Protein AF-A0A847Y4X9-F1 (afdb_monomer)

Sequence (82 aa):
MPIIKSAKKKLRQDVKRTKVNRRYETAYKKAMKEMKNAKKSSVLDMIKKVYSLIDKAKKKKVIHKNKAARLKAQAAKLLPKK

Nearest PDB structures (foldseek):
  8cwo-assembly1_T  TM=9.339E-01  e=3.820E-03  Cutibacterium acnes
  7n30-assembly1_ST  TM=8.816E-01  e=2.825E-03  Escherichia coli K-12
  7y7e-assembly1_T  TM=8.801E-01  e=2.825E-03  Escherichia coli
  7y7d-assembly1_T  TM=8.785E-01  e=3.820E-03  Escherichia coli
  5zeb-assembly1_t  TM=8.618E-01  e=9.439E-03  Mycolicibacterium smegmatis MC2 155

Foldseek 3Di:
DDDDPVVVVVVVVVVVVVVVLVVLVCQLVVLLVCLVPDDQVCLVVSLVVNLVSLVVSCVVVSDDPVVSVVSNVVSVVSHDDD

Mean predicted aligned error: 4.34 Å

Solvent-accessible surface area (backbone atoms only — not comparable to full-atom values): 4692 Å² total; per-residue (Å²): 132,66,83,52,72,67,47,48,52,48,54,57,51,48,54,56,50,49,60,56,46,46,54,47,53,50,50,33,53,49,46,51,51,51,51,72,72,46,57,80,83,58,38,70,67,47,47,60,57,38,50,52,41,39,50,51,27,34,76,69,63,71,39,54,70,67,58,40,53,53,52,51,54,56,58,57,68,71,51,83,78,131

pLDDT: mean 91.51, std 7.89, range [57.47, 97.81]

Radius of gyration: 16.95 Å; Cα contacts (8 Å, |Δi|>4): 47; chains: 1; bounding box: 42×22×48 Å

Structure (mmCIF, N/CA/C/O backbone):
data_AF-A0A847Y4X9-F1
#
_entry.id   AF-A0A847Y4X9-F1
#
loop_
_atom_site.group_PDB
_atom_site.id
_atom_site.type_symbol
_atom_site.label_atom_id
_atom_site.label_alt_id
_atom_site.label_comp_id
_atom_site.label_asym_id
_atom_site.label_entity_id
_atom_site.label_seq_id
_atom_site.pdbx_PDB_ins_code
_atom_site.Cartn_x
_atom_site.Cartn_y
_atom_site.Cartn_z
_atom_site.occupancy
_atom_site.B_iso_or_equiv
_atom_site.auth_seq_id
_atom_site.auth_comp_id
_atom_site.auth_asym_id
_atom_site.auth_atom_id
_atom_site.pdbx_PDB_model_num
ATOM 1 N N . MET A 1 1 ? 24.773 -8.270 -13.227 1.00 78.69 1 MET A N 1
ATOM 2 C CA . MET A 1 1 ? 24.170 -7.324 -14.202 1.00 78.69 1 MET A CA 1
ATOM 3 C C . MET A 1 1 ? 23.383 -8.103 -15.247 1.00 78.69 1 MET A C 1
ATOM 5 O O . MET A 1 1 ? 23.805 -9.200 -15.586 1.00 78.69 1 MET A O 1
ATOM 9 N N . PRO A 1 2 ? 22.248 -7.589 -15.747 1.00 88.38 2 PRO A N 1
ATOM 10 C CA . PRO A 1 2 ? 21.495 -8.266 -16.798 1.00 88.38 2 PRO A CA 1
ATOM 11 C C . PRO A 1 2 ? 22.289 -8.308 -18.110 1.00 8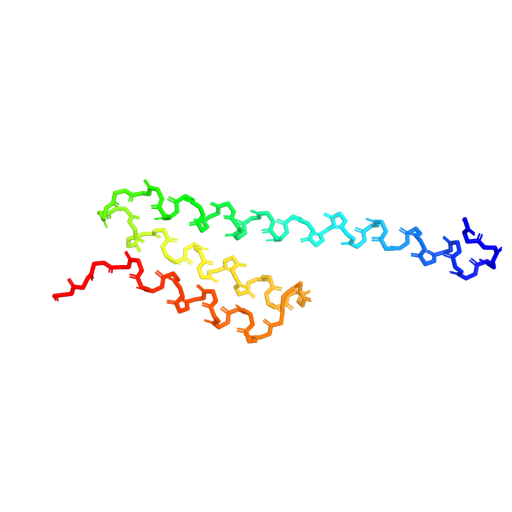8.38 2 PRO A C 1
ATOM 13 O O . PRO A 1 2 ? 22.695 -7.268 -18.628 1.00 88.38 2 PRO A O 1
ATOM 16 N N . ILE A 1 3 ? 22.479 -9.514 -18.643 1.00 92.62 3 ILE A N 1
ATOM 17 C CA . ILE A 1 3 ? 23.283 -9.770 -19.847 1.00 92.62 3 ILE A CA 1
ATOM 18 C C . ILE A 1 3 ? 22.419 -9.576 -21.105 1.00 92.62 3 ILE A C 1
ATOM 20 O O . ILE A 1 3 ? 22.746 -8.774 -21.979 1.00 92.62 3 ILE A O 1
ATOM 24 N N . ILE A 1 4 ? 21.243 -10.210 -21.143 1.00 96.44 4 ILE A N 1
ATOM 25 C CA . ILE A 1 4 ? 20.300 -10.147 -22.269 1.00 96.44 4 ILE A CA 1
ATOM 26 C C . ILE A 1 4 ? 19.545 -8.804 -22.352 1.00 96.44 4 ILE A C 1
ATOM 28 O O . ILE A 1 4 ? 19.204 -8.183 -21.337 1.00 96.44 4 ILE A O 1
ATOM 32 N N . LYS A 1 5 ? 19.221 -8.357 -23.578 1.00 96.06 5 LYS A N 1
ATOM 33 C CA . LYS A 1 5 ? 18.530 -7.073 -23.844 1.00 96.06 5 LYS A CA 1
ATOM 34 C C . LYS A 1 5 ? 17.185 -6.960 -23.106 1.00 96.06 5 LYS A C 1
ATOM 36 O O . LYS A 1 5 ? 16.871 -5.909 -22.541 1.00 96.06 5 LYS A O 1
ATOM 41 N N . SER A 1 6 ? 16.414 -8.048 -23.059 1.00 96.31 6 SER A N 1
ATOM 42 C CA . SER A 1 6 ? 15.125 -8.119 -22.357 1.00 96.31 6 SER A CA 1
ATOM 43 C C . SER A 1 6 ? 15.277 -7.938 -20.843 1.00 96.31 6 SER A C 1
ATOM 45 O O . SER A 1 6 ? 14.511 -7.189 -20.235 1.00 96.31 6 SER A O 1
ATOM 47 N N . ALA A 1 7 ? 16.313 -8.522 -20.237 1.00 96.50 7 ALA A N 1
ATOM 48 C CA . ALA A 1 7 ? 16.603 -8.376 -18.814 1.00 96.50 7 ALA A CA 1
ATOM 49 C C . ALA A 1 7 ? 17.036 -6.944 -18.465 1.00 96.50 7 ALA A C 1
ATOM 51 O O . ALA A 1 7 ? 16.576 -6.395 -17.464 1.00 96.50 7 ALA A O 1
ATOM 52 N N . LYS A 1 8 ? 17.835 -6.287 -19.323 1.00 96.31 8 LYS A N 1
ATOM 53 C CA . LYS A 1 8 ? 18.181 -4.860 -19.159 1.00 96.31 8 LYS A CA 1
ATOM 54 C C . LYS A 1 8 ? 16.921 -3.983 -19.171 1.00 96.31 8 LYS A C 1
ATOM 56 O O . LYS A 1 8 ? 16.795 -3.071 -18.356 1.00 96.31 8 LYS A O 1
ATOM 61 N N . LYS A 1 9 ? 15.960 -4.270 -20.061 1.00 96.31 9 LYS A N 1
ATOM 62 C CA . LYS A 1 9 ? 14.659 -3.574 -20.113 1.00 96.31 9 LYS A CA 1
ATOM 63 C C . LYS A 1 9 ? 13.814 -3.848 -18.866 1.00 96.31 9 LYS A C 1
ATOM 65 O O . LYS A 1 9 ? 13.269 -2.902 -18.298 1.00 96.31 9 LYS A O 1
ATOM 70 N N . LYS A 1 10 ? 13.734 -5.107 -18.427 1.00 96.88 10 LYS A N 1
ATOM 71 C CA . LYS A 1 10 ? 13.003 -5.512 -17.220 1.00 96.88 10 LYS A CA 1
ATOM 72 C C . LYS A 1 10 ? 13.522 -4.782 -15.982 1.00 96.88 10 LYS A C 1
ATOM 74 O O . LYS A 1 10 ? 12.724 -4.179 -15.276 1.00 96.88 10 LYS A O 1
ATOM 79 N N . LEU A 1 11 ? 14.844 -4.706 -15.802 1.00 96.56 11 LEU A N 1
ATOM 80 C CA . LEU A 1 11 ? 15.458 -3.963 -14.698 1.00 96.56 11 LEU A CA 1
ATOM 81 C C . LEU A 1 11 ? 14.984 -2.499 -14.654 1.00 96.56 11 LEU A C 1
ATOM 83 O O . LEU A 1 11 ? 14.554 -2.019 -13.608 1.00 96.56 11 LEU A O 1
ATOM 87 N N . ARG A 1 12 ? 14.978 -1.797 -15.797 1.00 95.56 12 ARG A N 1
ATOM 88 C CA . ARG A 1 12 ? 14.485 -0.406 -15.869 1.00 95.56 12 ARG A CA 1
ATOM 89 C C . ARG A 1 12 ? 13.004 -0.291 -15.492 1.00 95.56 12 ARG A C 1
ATOM 91 O O . ARG A 1 12 ? 12.610 0.642 -14.792 1.00 95.56 12 ARG A O 1
ATOM 98 N N . GLN A 1 13 ? 12.178 -1.230 -15.951 1.00 96.94 13 GLN A N 1
ATOM 99 C CA . GLN A 1 13 ? 10.749 -1.259 -15.625 1.00 96.94 13 GLN A CA 1
ATOM 100 C C . GLN A 1 13 ? 10.512 -1.523 -14.137 1.00 96.94 13 GLN A C 1
ATOM 102 O O . GLN A 1 13 ? 9.677 -0.855 -13.524 1.00 96.94 13 GLN A O 1
ATOM 107 N N . ASP A 1 14 ? 11.260 -2.453 -13.552 1.00 97.00 14 ASP A N 1
ATOM 108 C CA . ASP A 1 14 ? 11.114 -2.844 -12.155 1.00 97.00 14 ASP A CA 1
ATOM 109 C C . ASP A 1 14 ? 11.541 -1.718 -11.213 1.00 97.00 14 ASP A C 1
ATOM 111 O O . ASP A 1 14 ? 10.836 -1.454 -10.241 1.00 97.00 14 ASP A O 1
ATOM 115 N N . VAL A 1 15 ? 12.590 -0.955 -11.542 1.00 96.81 15 VAL A N 1
ATOM 116 C CA . VAL A 1 15 ? 12.964 0.263 -10.795 1.00 96.81 15 VAL A CA 1
ATOM 117 C C . VAL A 1 15 ? 11.802 1.263 -10.761 1.00 96.81 15 VAL A C 1
ATOM 119 O O . VAL A 1 15 ? 11.412 1.742 -9.690 1.00 96.81 15 VAL A O 1
ATOM 122 N N . LYS A 1 16 ? 11.181 1.539 -11.918 1.00 96.88 16 LYS A N 1
ATOM 123 C CA . LYS A 1 16 ? 10.029 2.452 -12.008 1.00 96.88 16 LYS A CA 1
ATOM 124 C C . LYS A 1 16 ? 8.835 1.933 -11.199 1.00 96.88 16 LYS A C 1
ATOM 126 O O . LYS A 1 16 ? 8.250 2.684 -10.418 1.00 96.88 16 LYS A O 1
ATOM 131 N N . ARG A 1 17 ? 8.484 0.652 -11.354 1.00 96.62 17 ARG A N 1
ATOM 132 C CA . ARG A 1 17 ? 7.367 0.007 -10.639 1.00 96.62 17 ARG A CA 1
ATOM 133 C C . ARG A 1 17 ? 7.592 -0.005 -9.132 1.00 96.62 17 ARG A C 1
ATOM 135 O O . ARG A 1 17 ? 6.689 0.353 -8.382 1.00 96.62 17 ARG A O 1
ATOM 142 N N . THR A 1 18 ? 8.804 -0.327 -8.693 1.00 97.00 18 THR A N 1
ATOM 143 C CA . THR A 1 18 ? 9.190 -0.353 -7.277 1.00 97.00 18 THR A CA 1
ATOM 144 C C . THR A 1 18 ? 9.024 1.023 -6.647 1.00 97.00 18 THR A C 1
ATOM 146 O O . THR A 1 18 ? 8.410 1.137 -5.588 1.00 97.00 18 THR A O 1
ATOM 149 N N . LYS A 1 19 ? 9.474 2.090 -7.322 1.00 96.62 19 LYS A N 1
ATOM 150 C CA . LYS A 1 19 ? 9.303 3.471 -6.841 1.00 96.62 19 LYS A CA 1
ATOM 151 C C . LYS A 1 19 ? 7.827 3.838 -6.654 1.00 96.62 19 LYS A C 1
ATOM 153 O O . LYS A 1 19 ? 7.477 4.458 -5.651 1.00 96.62 19 LYS A O 1
ATOM 158 N N . VAL A 1 20 ? 6.961 3.446 -7.590 1.00 95.62 20 VAL A N 1
ATOM 159 C CA . VAL A 1 20 ? 5.512 3.704 -7.510 1.00 95.62 20 VAL A CA 1
ATOM 160 C C . VAL A 1 20 ? 4.864 2.884 -6.393 1.00 95.62 20 VAL A C 1
ATOM 162 O O . VAL A 1 20 ? 4.169 3.447 -5.548 1.00 95.62 20 VAL A O 1
ATOM 165 N N . ASN A 1 21 ? 5.137 1.581 -6.333 1.00 96.19 21 ASN A N 1
ATOM 166 C CA . ASN A 1 21 ? 4.587 0.679 -5.320 1.00 96.19 21 ASN A CA 1
ATOM 167 C C . ASN A 1 21 ? 4.993 1.105 -3.906 1.00 96.19 21 ASN A C 1
ATOM 169 O O . ASN A 1 21 ? 4.160 1.111 -2.998 1.00 96.19 21 ASN A O 1
ATOM 173 N N . ARG A 1 22 ? 6.242 1.561 -3.736 1.00 96.69 22 ARG A N 1
ATOM 174 C CA . ARG A 1 22 ? 6.758 2.054 -2.457 1.00 96.69 22 ARG A CA 1
ATOM 175 C C . ARG A 1 22 ? 5.912 3.190 -1.891 1.00 96.69 22 ARG A C 1
ATOM 177 O O . ARG A 1 22 ? 5.698 3.197 -0.690 1.00 96.69 22 ARG A O 1
ATOM 184 N N . ARG A 1 23 ? 5.379 4.094 -2.724 1.00 96.12 23 ARG A N 1
ATOM 185 C CA . ARG A 1 23 ? 4.509 5.201 -2.270 1.00 96.12 23 ARG A CA 1
ATOM 186 C C . ARG A 1 23 ? 3.221 4.696 -1.621 1.00 96.12 23 ARG A C 1
ATOM 188 O O . ARG A 1 23 ? 2.821 5.196 -0.576 1.00 96.12 23 ARG A O 1
ATOM 195 N N . TYR A 1 24 ? 2.580 3.697 -2.225 1.00 95.50 24 TYR A N 1
ATOM 196 C CA . TYR A 1 24 ? 1.375 3.093 -1.656 1.00 95.50 24 TYR A CA 1
ATOM 197 C C . TYR A 1 24 ? 1.697 2.324 -0.378 1.00 95.50 24 TYR A C 1
ATOM 199 O O . TYR A 1 24 ? 0.955 2.420 0.598 1.00 95.50 24 TYR A O 1
ATOM 207 N N . GLU A 1 25 ? 2.818 1.597 -0.366 1.00 94.75 25 GLU A N 1
ATOM 208 C CA . GLU A 1 25 ? 3.247 0.869 0.822 1.00 94.75 25 GLU A CA 1
ATOM 209 C C . GLU A 1 25 ? 3.559 1.770 2.008 1.00 94.75 25 GLU A C 1
ATOM 211 O O . GLU A 1 25 ? 3.098 1.504 3.117 1.00 94.75 25 GLU A O 1
ATOM 216 N N . THR A 1 26 ? 4.342 2.825 1.793 1.00 96.44 26 THR A N 1
ATOM 217 C CA . THR A 1 26 ? 4.711 3.752 2.860 1.00 96.44 26 THR A CA 1
ATOM 218 C C . THR A 1 26 ? 3.492 4.501 3.376 1.00 96.44 26 THR A C 1
ATOM 220 O O . THR A 1 26 ? 3.383 4.679 4.585 1.00 96.44 26 THR A O 1
ATOM 223 N N . ALA A 1 27 ? 2.544 4.862 2.506 1.00 95.69 27 ALA A N 1
ATOM 224 C CA . ALA A 1 27 ? 1.329 5.567 2.901 1.00 95.69 27 ALA A CA 1
ATOM 225 C C . ALA A 1 27 ? 0.488 4.774 3.915 1.00 95.69 27 ALA A C 1
ATOM 227 O O . ALA A 1 27 ? 0.206 5.289 4.998 1.00 95.69 27 ALA A O 1
ATOM 228 N N . TYR A 1 28 ? 0.118 3.518 3.619 1.00 94.12 28 TYR A N 1
ATOM 229 C CA . TYR A 1 28 ? -0.690 2.742 4.573 1.00 94.12 28 TYR A CA 1
ATOM 230 C C . TYR A 1 28 ? 0.117 2.337 5.816 1.00 94.12 28 TYR A C 1
ATOM 232 O O . TYR A 1 28 ? -0.443 2.298 6.909 1.00 94.12 28 TYR A O 1
ATOM 240 N N . LYS A 1 29 ? 1.427 2.060 5.682 1.00 94.88 29 LYS A N 1
ATOM 241 C CA . LYS A 1 29 ? 2.302 1.731 6.824 1.00 94.88 29 LYS A CA 1
ATOM 242 C C . LYS A 1 29 ? 2.427 2.912 7.789 1.00 94.88 29 LYS A C 1
ATOM 244 O O . LYS A 1 29 ? 2.315 2.710 8.995 1.00 94.88 29 LYS A O 1
ATOM 249 N N . LYS A 1 30 ? 2.619 4.131 7.270 1.00 95.44 30 LYS A N 1
ATOM 250 C CA . LYS A 1 30 ? 2.688 5.359 8.073 1.00 95.44 30 LYS A CA 1
ATOM 251 C C . LYS A 1 30 ? 1.361 5.617 8.783 1.00 95.44 30 LYS A C 1
ATOM 253 O O . LYS A 1 30 ? 1.367 5.759 9.996 1.00 95.44 30 LYS A O 1
ATOM 258 N N . ALA A 1 31 ? 0.240 5.547 8.063 1.00 92.62 31 ALA A N 1
ATOM 259 C CA . ALA A 1 31 ? -1.084 5.738 8.655 1.00 92.62 31 ALA A CA 1
ATOM 260 C C . ALA A 1 31 ? -1.401 4.694 9.747 1.00 92.62 31 ALA A C 1
ATOM 262 O O . ALA A 1 31 ? -1.935 5.035 10.795 1.00 92.62 31 ALA A O 1
ATOM 263 N N . MET A 1 32 ? -1.017 3.427 9.547 1.00 91.88 32 MET A N 1
ATOM 264 C CA . MET A 1 32 ? -1.132 2.392 10.585 1.00 91.88 32 MET A CA 1
ATOM 265 C C . MET A 1 32 ? -0.246 2.676 11.804 1.00 91.88 32 MET A C 1
ATOM 267 O O . MET A 1 32 ? -0.657 2.399 12.926 1.00 91.88 32 MET A O 1
ATOM 271 N N . LYS A 1 33 ? 0.970 3.201 11.609 1.00 91.81 33 LYS A N 1
ATOM 272 C CA . LYS A 1 33 ? 1.859 3.582 12.717 1.00 91.81 33 LYS A CA 1
ATOM 273 C C . LYS A 1 33 ? 1.294 4.773 13.497 1.00 91.81 33 LYS A C 1
ATOM 275 O O . LYS A 1 33 ? 1.289 4.734 14.719 1.00 91.81 33 LYS A O 1
ATOM 280 N N . GLU A 1 34 ? 0.782 5.784 12.798 1.00 89.94 34 GLU A N 1
ATOM 281 C CA . GLU A 1 34 ? 0.094 6.934 13.399 1.00 89.94 34 GLU A CA 1
ATOM 282 C C . GLU A 1 34 ? -1.106 6.477 14.235 1.00 89.94 34 GLU A C 1
ATOM 284 O O . GLU A 1 34 ? -1.201 6.834 15.403 1.00 89.94 34 GLU A O 1
ATOM 289 N N . MET A 1 35 ? -1.951 5.599 13.685 1.00 87.31 35 MET A N 1
ATOM 290 C CA . MET A 1 35 ? -3.116 5.052 14.390 1.00 87.31 35 MET A CA 1
ATOM 291 C C . MET A 1 35 ? -2.734 4.259 15.650 1.00 87.31 35 MET A C 1
ATOM 293 O O . MET A 1 35 ? -3.455 4.311 16.639 1.00 87.31 35 MET A O 1
ATOM 297 N N . LYS A 1 36 ? -1.604 3.539 15.641 1.00 87.19 36 LYS A N 1
ATOM 298 C CA . LYS A 1 36 ? -1.106 2.811 16.823 1.00 87.19 36 LYS A CA 1
ATOM 299 C C . LYS A 1 36 ? -0.611 3.730 17.940 1.00 87.19 36 LYS A C 1
ATOM 301 O O . LYS A 1 36 ? -0.714 3.358 19.101 1.00 87.19 36 LYS A O 1
ATOM 306 N N . ASN A 1 37 ? -0.060 4.888 17.586 1.00 87.44 37 ASN A N 1
ATOM 307 C CA . ASN A 1 37 ? 0.496 5.847 18.541 1.00 87.44 37 ASN A CA 1
ATOM 308 C C . ASN A 1 37 ? -0.532 6.904 18.988 1.00 87.44 37 ASN A C 1
ATOM 310 O O . ASN A 1 37 ? -0.245 7.709 19.871 1.00 87.44 37 ASN A O 1
ATOM 314 N N . ALA A 1 38 ? -1.703 6.944 18.352 1.00 83.00 38 ALA A N 1
ATOM 315 C CA . ALA A 1 38 ? -2.754 7.907 18.640 1.00 83.00 38 ALA A CA 1
ATOM 316 C C . ALA A 1 38 ? -3.475 7.602 19.966 1.00 83.00 38 ALA A C 1
ATOM 318 O O . ALA A 1 38 ? -3.622 6.449 20.375 1.00 83.00 38 ALA A O 1
ATOM 319 N N . LYS A 1 39 ? -3.974 8.655 20.628 1.00 75.06 39 LYS A N 1
ATOM 320 C CA . LYS A 1 39 ? -4.866 8.530 21.792 1.00 75.06 39 LYS A CA 1
ATOM 321 C C . LYS A 1 39 ? -6.226 7.983 21.340 1.00 75.06 39 LYS A C 1
ATOM 323 O O . LYS A 1 39 ? -6.679 8.301 20.245 1.00 75.06 39 LYS A O 1
ATOM 328 N N . LYS A 1 40 ? -6.909 7.216 22.199 1.00 71.44 40 LYS A N 1
ATOM 329 C CA . LYS A 1 40 ? -8.165 6.500 21.873 1.00 71.44 40 LYS A CA 1
ATOM 330 C C . LYS A 1 40 ? -9.246 7.369 21.204 1.00 71.44 40 LYS A C 1
ATOM 332 O O . LYS A 1 40 ? -9.974 6.857 20.361 1.00 71.44 40 LYS A O 1
ATOM 337 N N . SER A 1 41 ? -9.328 8.658 21.536 1.00 68.19 41 SER A N 1
ATOM 338 C CA . SER A 1 41 ? -10.316 9.593 20.981 1.00 68.19 41 SER A CA 1
ATOM 339 C C . SER A 1 41 ? -10.118 9.902 19.493 1.00 68.19 41 SER A C 1
ATOM 341 O O . SER A 1 41 ? -11.101 10.037 18.777 1.00 68.19 41 SER A O 1
ATOM 343 N N . SER A 1 42 ? -8.879 9.953 18.991 1.00 76.50 42 SER A N 1
ATOM 344 C CA . SER A 1 42 ? -8.595 10.276 17.581 1.00 76.50 42 SER A CA 1
ATOM 345 C C . SER A 1 42 ? -8.521 9.049 16.665 1.00 76.50 42 SER A C 1
ATOM 347 O O . SER A 1 42 ? -8.465 9.175 15.439 1.00 76.50 42 SER A O 1
ATOM 349 N N . VAL A 1 43 ? -8.559 7.841 17.236 1.00 79.00 43 VAL A N 1
ATOM 350 C CA . VAL A 1 43 ? -8.516 6.574 16.486 1.00 79.00 43 VAL A CA 1
ATOM 351 C C . VAL A 1 43 ? -9.753 6.404 15.595 1.00 79.00 43 VAL A C 1
ATOM 353 O O . VAL A 1 43 ? -9.638 5.862 14.490 1.00 79.00 43 VAL A O 1
ATOM 356 N N . LEU A 1 44 ? -10.918 6.896 16.037 1.00 80.31 44 LEU A N 1
ATOM 357 C CA . LEU A 1 44 ? -12.182 6.763 15.306 1.00 80.31 44 LEU A CA 1
ATOM 358 C C . LEU A 1 44 ? -12.161 7.507 13.962 1.00 80.31 44 LEU A C 1
ATOM 360 O O . 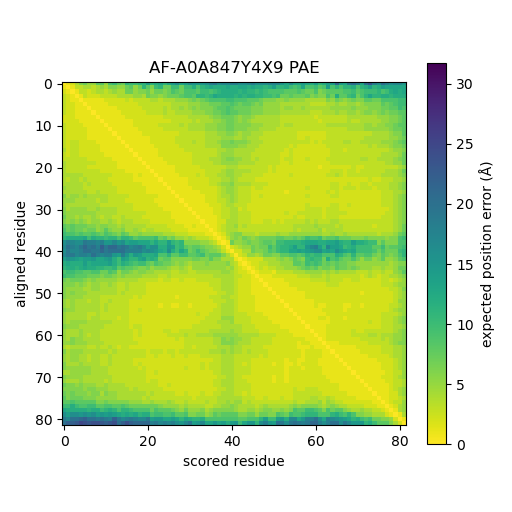LEU A 1 44 ? -12.661 6.997 12.961 1.00 80.31 44 LEU A O 1
ATOM 364 N N . ASP A 1 45 ? -11.521 8.674 13.911 1.00 83.00 45 ASP A N 1
ATOM 365 C CA . ASP A 1 45 ? -11.428 9.474 12.686 1.00 83.00 45 ASP A CA 1
ATOM 366 C C . ASP A 1 45 ? -10.349 8.937 11.741 1.00 83.00 45 ASP A C 1
ATOM 368 O O . ASP A 1 45 ? -10.518 8.886 10.517 1.00 83.00 45 ASP A O 1
ATOM 372 N N . MET A 1 46 ? -9.237 8.455 12.306 1.00 87.00 46 MET A N 1
ATOM 373 C CA . MET A 1 46 ? -8.114 7.930 11.528 1.00 87.00 46 MET A CA 1
ATOM 374 C C . MET A 1 46 ? -8.437 6.611 10.817 1.00 87.00 46 MET A C 1
ATOM 376 O O . MET A 1 46 ? 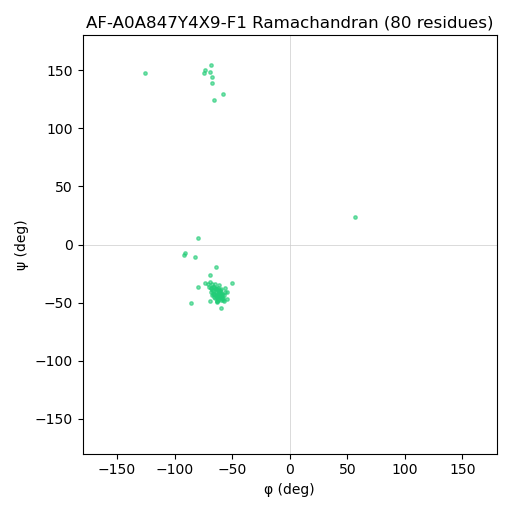-7.860 6.335 9.758 1.00 87.00 46 MET A O 1
ATOM 380 N N . ILE A 1 47 ? -9.375 5.805 11.328 1.00 90.38 47 ILE A N 1
ATOM 381 C CA . ILE A 1 47 ? -9.667 4.483 10.754 1.00 90.38 47 ILE A CA 1
ATOM 382 C C . ILE A 1 47 ? -10.180 4.567 9.311 1.00 90.38 47 ILE A C 1
ATOM 384 O O . ILE A 1 47 ? -9.748 3.787 8.457 1.00 90.38 47 ILE A O 1
ATOM 388 N N . LYS A 1 48 ? -11.024 5.563 9.000 1.00 91.00 48 LYS A N 1
ATOM 389 C CA . LYS A 1 48 ? -11.567 5.777 7.647 1.00 91.00 48 LYS A CA 1
ATOM 390 C C . LYS A 1 48 ? -10.435 6.029 6.649 1.00 91.00 48 LYS A C 1
ATOM 392 O O . LYS A 1 48 ? -10.403 5.442 5.562 1.00 91.00 48 LYS A O 1
ATOM 397 N N . LYS A 1 49 ? -9.451 6.844 7.047 1.00 92.19 49 LYS A N 1
ATOM 398 C CA . LYS A 1 49 ? -8.252 7.140 6.250 1.00 92.19 49 LYS A CA 1
ATOM 399 C C . LYS A 1 49 ? -7.393 5.891 6.049 1.00 92.19 49 LYS A C 1
ATOM 401 O O . LYS A 1 49 ? -6.993 5.608 4.919 1.00 92.19 49 LYS A O 1
ATOM 406 N N . VAL A 1 50 ? -7.142 5.120 7.110 1.00 93.81 50 VAL A N 1
ATOM 407 C CA . VAL A 1 50 ? -6.366 3.869 7.039 1.00 93.81 50 VAL A CA 1
ATOM 408 C C . VAL A 1 50 ? -7.027 2.870 6.087 1.00 93.81 50 VAL A C 1
ATOM 410 O O . VAL A 1 50 ? -6.354 2.320 5.212 1.00 93.81 50 VAL A O 1
ATOM 413 N N . TYR A 1 51 ? -8.344 2.679 6.187 1.00 94.75 51 TYR A N 1
ATOM 414 C CA . TYR A 1 51 ? -9.084 1.750 5.330 1.0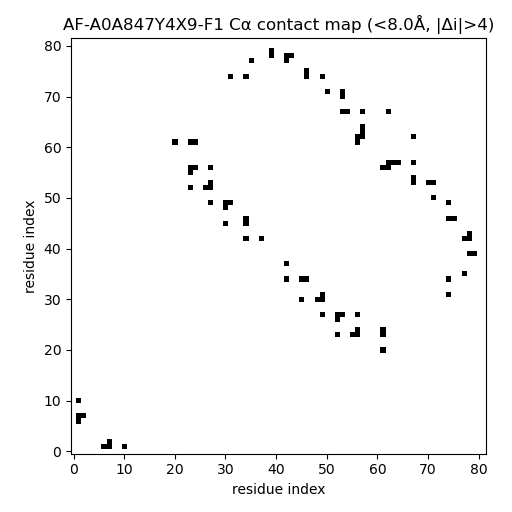0 94.75 51 TYR A CA 1
ATOM 415 C C . TYR A 1 51 ? -9.027 2.175 3.863 1.00 94.75 51 TYR A C 1
ATOM 417 O O . TYR A 1 51 ? -8.685 1.359 3.007 1.00 94.75 51 TYR A O 1
ATOM 425 N N . SER A 1 52 ? -9.245 3.465 3.584 1.00 95.44 52 SER A N 1
ATOM 426 C CA . SER A 1 52 ? -9.131 4.024 2.232 1.00 95.44 52 SER A CA 1
ATOM 427 C C . SER A 1 52 ? -7.745 3.781 1.620 1.00 95.44 52 SER A C 1
ATOM 429 O O . SER A 1 52 ? -7.631 3.369 0.463 1.00 95.44 52 SER A O 1
ATOM 431 N N . LEU A 1 53 ? -6.670 3.977 2.393 1.00 96.06 53 LEU A N 1
ATOM 432 C CA . LEU A 1 53 ? -5.299 3.743 1.926 1.00 96.06 53 LEU A CA 1
ATOM 433 C C . LEU A 1 53 ? -5.020 2.259 1.645 1.00 96.06 53 LEU A C 1
ATOM 435 O O . LEU A 1 53 ? -4.420 1.936 0.615 1.00 96.06 53 LEU A O 1
ATOM 439 N N . ILE A 1 54 ? -5.483 1.356 2.515 1.00 95.69 54 ILE A N 1
ATOM 440 C CA . ILE A 1 54 ? -5.354 -0.097 2.324 1.00 95.69 54 ILE A CA 1
ATOM 441 C C . ILE A 1 54 ? -6.114 -0.543 1.067 1.00 95.69 54 ILE A C 1
ATOM 443 O O . ILE A 1 54 ? -5.579 -1.299 0.252 1.00 95.69 54 ILE A O 1
ATOM 447 N N . ASP A 1 55 ? -7.332 -0.044 0.865 1.00 96.00 55 ASP A N 1
ATOM 448 C CA . ASP A 1 55 ? -8.150 -0.402 -0.294 1.00 96.00 55 ASP A CA 1
ATOM 449 C C . ASP A 1 55 ? -7.588 0.144 -1.603 1.00 96.00 55 ASP A C 1
ATOM 451 O O . ASP A 1 55 ? -7.587 -0.562 -2.614 1.00 96.00 55 ASP A O 1
ATOM 455 N N . LYS A 1 56 ? -7.019 1.355 -1.595 1.00 96.00 56 LYS A N 1
ATOM 456 C CA . LYS A 1 56 ? -6.290 1.889 -2.754 1.00 96.00 56 LYS A CA 1
ATOM 457 C C . LYS A 1 56 ? -5.086 1.009 -3.103 1.00 96.00 56 LYS A C 1
ATOM 459 O O . LYS A 1 56 ? -4.900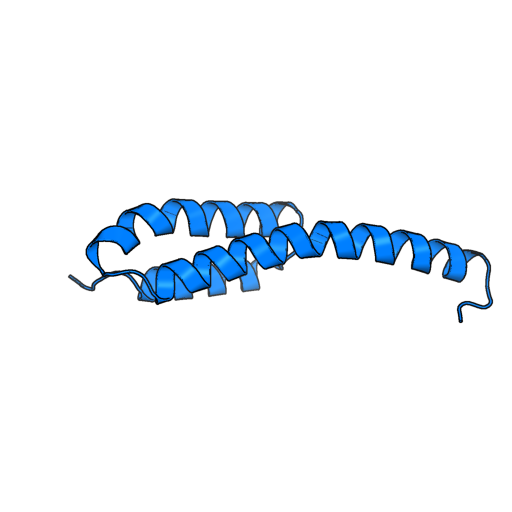 0.683 -4.277 1.00 96.00 56 LYS A O 1
ATOM 464 N N . ALA A 1 57 ? -4.309 0.569 -2.110 1.00 96.19 57 ALA A N 1
ATOM 465 C CA . ALA A 1 57 ? -3.173 -0.330 -2.324 1.00 96.19 57 ALA A CA 1
ATOM 466 C C . ALA A 1 57 ? -3.608 -1.707 -2.867 1.00 96.19 57 ALA A C 1
ATOM 468 O O . ALA A 1 57 ? -2.954 -2.248 -3.762 1.00 96.19 57 ALA A O 1
ATOM 469 N N . LYS A 1 58 ? -4.741 -2.245 -2.389 1.00 97.31 58 LYS A N 1
ATOM 470 C CA . LYS A 1 58 ? -5.370 -3.467 -2.923 1.00 97.31 58 LYS A CA 1
ATOM 471 C C . LYS A 1 58 ? -5.816 -3.274 -4.374 1.00 97.31 58 LYS A C 1
ATOM 473 O O . LYS A 1 58 ? -5.482 -4.093 -5.225 1.00 97.31 58 LYS A O 1
ATOM 478 N N . LYS A 1 59 ? -6.539 -2.188 -4.679 1.00 96.38 59 LYS A N 1
ATOM 479 C CA . LYS A 1 59 ? -7.051 -1.890 -6.031 1.00 96.38 59 LYS A CA 1
ATOM 480 C C . LYS A 1 59 ? -5.916 -1.763 -7.048 1.00 96.38 59 LYS A C 1
ATOM 482 O O . LYS A 1 59 ? -6.037 -2.244 -8.169 1.00 96.38 59 LYS A O 1
ATOM 487 N N . LYS A 1 60 ? -4.791 -1.164 -6.646 1.00 94.75 60 LYS A N 1
ATOM 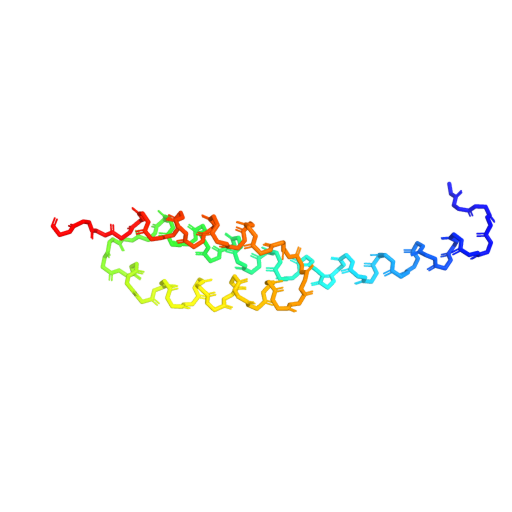488 C CA . LYS A 1 60 ? -3.573 -1.053 -7.467 1.00 94.75 60 LYS A CA 1
ATOM 489 C C . LYS A 1 60 ? -2.713 -2.325 -7.483 1.00 94.75 60 LYS A C 1
ATOM 491 O O . LYS A 1 60 ? -1.636 -2.301 -8.066 1.00 94.75 60 LYS A O 1
ATOM 496 N N . LYS A 1 61 ? -3.177 -3.425 -6.872 1.00 95.56 61 LYS A N 1
ATOM 497 C CA . LYS A 1 61 ? -2.487 -4.725 -6.783 1.00 95.56 61 LYS A CA 1
ATOM 498 C C . LYS A 1 61 ? -1.092 -4.653 -6.140 1.00 95.56 61 LYS A C 1
ATOM 500 O O . LYS A 1 61 ? -0.271 -5.536 -6.354 1.00 95.56 61 LYS A O 1
ATOM 505 N N . VAL A 1 62 ? -0.831 -3.630 -5.320 1.00 96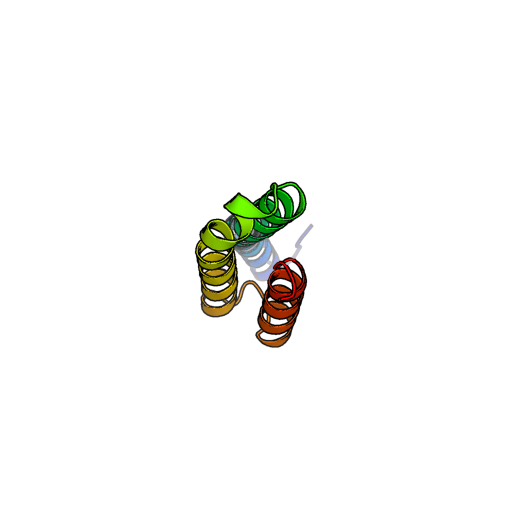.12 62 VAL A N 1
ATOM 506 C CA . VAL A 1 62 ? 0.422 -3.510 -4.551 1.00 96.12 62 VAL A CA 1
ATOM 507 C C . VAL A 1 62 ? 0.431 -4.513 -3.394 1.00 96.12 62 VAL A C 1
ATOM 509 O O . VAL A 1 62 ? 1.472 -5.047 -3.028 1.00 96.12 62 VAL A O 1
ATOM 512 N N . ILE A 1 63 ? -0.745 -4.801 -2.829 1.00 96.12 63 ILE A N 1
ATOM 513 C CA . ILE A 1 63 ? -0.942 -5.836 -1.811 1.00 96.12 63 ILE A CA 1
ATOM 514 C C . ILE A 1 63 ? -2.034 -6.818 -2.239 1.00 96.12 63 ILE A C 1
ATOM 516 O O . ILE A 1 63 ? -3.013 -6.443 -2.885 1.00 96.12 63 ILE A O 1
ATOM 520 N N . HIS A 1 64 ? -1.889 -8.077 -1.828 1.00 97.62 64 HIS A N 1
ATOM 521 C CA . HIS A 1 64 ? -2.896 -9.110 -2.064 1.00 97.62 64 HIS A CA 1
ATOM 522 C C . HIS A 1 64 ? -4.183 -8.858 -1.255 1.00 97.62 64 HIS A C 1
ATOM 524 O O . HIS A 1 64 ? -4.138 -8.275 -0.166 1.00 97.62 64 HIS A O 1
ATOM 530 N N . LYS A 1 65 ? -5.326 -9.371 -1.739 1.00 96.81 65 LYS A N 1
ATOM 531 C CA . LYS A 1 65 ? -6.641 -9.233 -1.080 1.00 96.81 65 LYS A CA 1
ATOM 532 C C . LYS A 1 65 ? -6.632 -9.720 0.376 1.00 96.81 65 LYS A C 1
ATOM 534 O O . LYS A 1 65 ? -7.137 -9.023 1.251 1.00 96.81 65 LYS A O 1
ATOM 539 N N . ASN A 1 66 ? -5.955 -10.836 0.651 1.00 97.81 66 ASN A N 1
ATOM 540 C CA . ASN A 1 66 ? -5.865 -11.406 2.002 1.00 97.81 66 ASN A CA 1
ATOM 541 C C . ASN A 1 66 ? -5.008 -10.535 2.932 1.00 97.81 66 ASN A C 1
ATOM 543 O O . ASN A 1 66 ? -5.333 -10.362 4.104 1.00 97.81 66 ASN A O 1
ATOM 547 N N . LYS A 1 67 ? -3.937 -9.924 2.405 1.00 96.88 67 LYS A N 1
ATOM 548 C CA . LYS A 1 67 ? -3.110 -8.986 3.176 1.00 96.88 67 LYS A CA 1
ATOM 549 C C . LYS A 1 67 ? -3.911 -7.736 3.531 1.00 96.88 67 LYS A C 1
ATOM 551 O O . LYS A 1 67 ? -3.851 -7.298 4.673 1.00 96.88 67 LYS A O 1
ATOM 556 N N . ALA A 1 68 ? -4.688 -7.202 2.590 1.00 97.00 68 ALA A N 1
ATOM 557 C CA . ALA A 1 68 ? -5.578 -6.074 2.853 1.00 97.00 68 ALA A CA 1
ATOM 558 C C . ALA A 1 68 ? -6.610 -6.404 3.947 1.00 97.00 68 ALA A C 1
ATOM 560 O O . ALA A 1 68 ? -6.739 -5.641 4.901 1.00 97.00 68 ALA A O 1
ATOM 561 N N . ALA A 1 69 ? -7.276 -7.562 3.863 1.00 97.06 69 ALA A N 1
ATOM 562 C CA . ALA A 1 69 ? -8.231 -8.016 4.878 1.00 97.06 69 ALA A CA 1
ATOM 563 C C . ALA A 1 69 ? -7.585 -8.148 6.268 1.00 97.06 69 ALA A C 1
ATOM 565 O O . ALA A 1 69 ? -8.101 -7.608 7.245 1.00 97.06 69 ALA A O 1
ATOM 566 N N . ARG A 1 70 ? -6.400 -8.770 6.348 1.00 96.75 70 ARG A N 1
ATOM 567 C CA . ARG A 1 70 ? -5.639 -8.894 7.600 1.00 96.75 70 ARG A CA 1
ATOM 568 C C . ARG A 1 70 ? -5.293 -7.535 8.209 1.00 96.75 70 ARG A C 1
ATOM 570 O O . ARG A 1 70 ? -5.426 -7.360 9.415 1.00 96.75 70 ARG A O 1
ATOM 577 N N . LEU A 1 71 ? -4.859 -6.574 7.393 1.00 95.69 71 LEU A N 1
ATOM 578 C CA . LEU A 1 71 ? -4.521 -5.228 7.863 1.00 95.69 71 LEU A CA 1
ATOM 579 C C . LEU A 1 71 ? -5.757 -4.475 8.376 1.00 95.69 71 LEU A C 1
ATOM 581 O O . LEU A 1 71 ? -5.675 -3.825 9.415 1.00 95.69 71 LEU A O 1
ATOM 585 N N . LYS A 1 72 ? -6.911 -4.606 7.710 1.00 94.50 72 LYS A N 1
ATOM 586 C CA . LYS A 1 72 ? -8.172 -4.029 8.205 1.00 94.50 72 LYS A CA 1
ATOM 587 C C . LYS A 1 72 ? -8.590 -4.629 9.544 1.00 94.5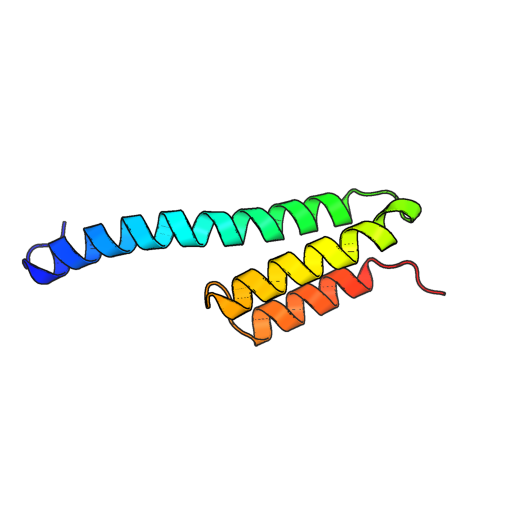0 72 LYS A C 1
ATOM 589 O O . LYS A 1 72 ? -8.940 -3.880 10.451 1.00 94.50 72 LYS A O 1
ATOM 594 N N . ALA A 1 73 ? -8.486 -5.951 9.689 1.00 94.69 73 ALA A N 1
ATOM 595 C CA . ALA A 1 73 ? -8.774 -6.633 10.948 1.00 94.69 73 ALA A CA 1
ATOM 596 C C . ALA A 1 73 ? -7.838 -6.167 12.077 1.00 94.69 73 ALA A C 1
ATOM 598 O O . ALA A 1 73 ? -8.287 -5.931 13.194 1.00 94.69 73 ALA A O 1
ATOM 599 N N . GLN A 1 74 ? -6.545 -5.972 11.792 1.00 92.19 74 GLN A N 1
ATOM 600 C CA . GLN A 1 74 ? -5.597 -5.414 12.763 1.00 92.19 74 GLN A CA 1
ATOM 601 C C . GLN A 1 74 ? -5.951 -3.980 13.170 1.00 92.19 74 GLN A C 1
ATOM 603 O O . GLN A 1 74 ? -5.894 -3.663 14.352 1.00 92.19 74 GLN A 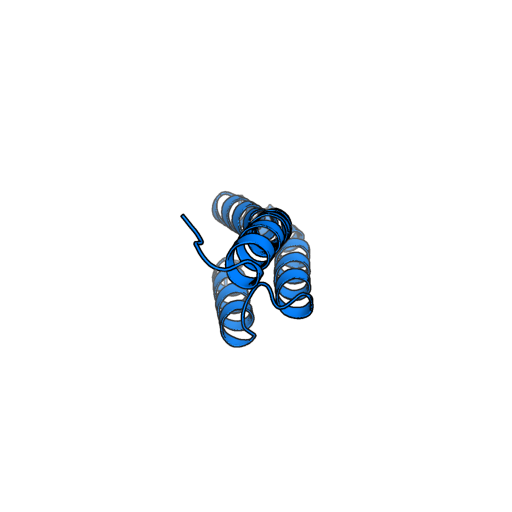O 1
ATOM 608 N N . ALA A 1 75 ? -6.338 -3.130 12.218 1.00 91.00 75 ALA A N 1
ATOM 609 C CA . ALA A 1 75 ? -6.767 -1.767 12.511 1.00 91.00 75 ALA A CA 1
ATOM 610 C C . ALA A 1 75 ? -8.082 -1.727 13.315 1.00 91.00 75 ALA A C 1
ATOM 612 O O . ALA A 1 75 ? -8.206 -0.916 14.224 1.00 91.00 75 ALA A O 1
ATOM 613 N N . ALA A 1 76 ? -9.028 -2.636 13.052 1.00 90.50 76 ALA A N 1
ATOM 614 C CA . ALA A 1 76 ? -10.268 -2.741 13.827 1.00 90.50 76 ALA A CA 1
ATOM 615 C C . ALA A 1 76 ? -10.015 -3.087 15.304 1.00 90.50 76 ALA A C 1
ATOM 617 O O . ALA A 1 76 ? -10.674 -2.545 16.182 1.00 90.50 76 ALA A O 1
ATOM 618 N N . LYS A 1 77 ? -9.024 -3.942 15.593 1.00 88.94 77 LYS A N 1
ATOM 619 C CA . LYS A 1 77 ? -8.662 -4.326 16.971 1.00 88.94 77 LYS A CA 1
ATOM 620 C C . LYS A 1 77 ? -8.146 -3.167 17.831 1.00 88.94 77 LYS A C 1
ATOM 622 O O . LYS A 1 77 ? -8.121 -3.304 19.047 1.00 88.94 77 LYS A O 1
ATOM 627 N N . LEU A 1 78 ? -7.696 -2.074 17.213 1.00 85.00 78 LEU A N 1
ATOM 628 C CA . LEU A 1 78 ? -7.210 -0.886 17.921 1.00 85.00 78 LEU A CA 1
ATOM 629 C C . LEU A 1 78 ? -8.347 0.038 18.374 1.00 85.00 78 LEU A C 1
ATOM 631 O O . LEU A 1 78 ? -8.099 0.975 19.129 1.00 85.00 78 LEU A O 1
ATOM 635 N N . LEU A 1 79 ? -9.577 -0.201 17.913 1.00 83.81 79 LEU A N 1
ATOM 636 C CA . LEU A 1 79 ? -10.735 0.535 18.399 1.00 83.81 79 LEU A CA 1
ATOM 637 C C . LEU A 1 79 ? -11.006 0.182 19.869 1.00 83.81 79 LEU A C 1
ATOM 639 O O . LEU A 1 79 ? -10.812 -0.972 20.267 1.00 83.81 79 LEU A O 1
ATOM 643 N N . PRO A 1 80 ? -11.463 1.152 20.681 1.00 75.88 80 PRO A N 1
ATOM 644 C CA . PRO A 1 80 ? -11.924 0.853 22.027 1.00 75.88 80 PRO A CA 1
ATOM 645 C C . PRO A 1 80 ? -13.059 -0.173 21.948 1.00 75.88 80 PRO A C 1
ATOM 647 O O . PRO A 1 80 ? -13.996 -0.017 21.162 1.00 75.88 80 PRO A O 1
ATOM 650 N N . LYS A 1 81 ? -12.949 -1.245 22.737 1.00 72.81 81 LYS A N 1
ATOM 651 C CA . LYS A 1 81 ? -14.072 -2.159 22.947 1.00 72.81 81 LYS A CA 1
ATOM 652 C C . LYS A 1 81 ? -15.147 -1.398 23.729 1.00 72.81 81 LYS A C 1
ATOM 654 O O . LYS A 1 81 ? -14.791 -0.612 24.608 1.00 72.81 81 LYS A O 1
ATOM 659 N N . LYS A 1 82 ? -16.410 -1.593 23.341 1.00 57.47 82 LYS A N 1
ATOM 660 C CA . LYS A 1 82 ? -17.556 -1.199 24.167 1.00 57.47 82 LYS A CA 1
ATOM 661 C C . LYS A 1 82 ? -17.474 -1.885 25.524 1.00 57.47 82 LYS A C 1
ATOM 663 O O . LYS A 1 82 ? -16.975 -3.035 25.545 1.00 57.47 82 LYS A O 1
#

Secondary structure (DSSP, 8-state):
---SHHHHHHHHHHHHHHHHHHHHHHHHHHHHHHHHHS-TTTHHHHHHHHHHHHHHHHHTTSS-HHHHHHHHHHHHTTSPP-